Protein AF-A0AAN7AEC2-F1 (afdb_monomer)

pLDDT: mean 83.93, std 17.23, range [42.91, 98.62]

InterPro domains:
  IPR000026 Guanine-specific ribonuclease N1-like [PF00545] (34-152)
  IPR016191 Ribonuclease/ribotoxin [SSF53933] (34-152)

Sequence (154 aa):
MPSLKSLALLTLATAASAFTEESIKLIQDRAVKGYQCGTTKYTLADVENAMGDGIALRKRLASIKGINNVDWPHEFRNGRSPTTPEVDPAPCKGLNLYEFPILASKRDFAAGGQPGPDRVVFADSNKTPGAFEQCFLMTHSGASGNLFVKCKTT

Mean predicted aligned error: 9.55 Å

Solvent-accessible surface area (backbone atoms only — not comparable to full-atom values): 9206 Å² total; per-residue (Å²): 137,88,84,86,79,85,80,82,84,81,83,82,81,79,82,80,79,80,77,74,82,78,66,75,42,73,69,61,63,91,77,58,60,26,36,34,40,66,91,45,75,40,47,54,65,56,51,50,52,33,45,47,55,28,49,55,27,56,76,68,75,44,65,41,44,28,64,84,73,46,56,36,43,37,75,55,74,51,50,84,54,97,87,51,57,56,47,79,55,63,81,46,64,94,50,64,40,32,34,26,46,38,43,92,85,73,50,83,79,49,72,60,31,81,52,74,57,31,31,40,31,32,25,61,32,93,87,40,87,94,36,44,31,48,40,50,44,33,12,34,54,94,33,69,84,93,37,48,34,71,33,44,74,69

Radius of gyration: 21.9 Å; Cα contacts (8 Å, |Δi|>4): 271; chains: 1; bounding box: 47×69×63 Å

Secondary structure (DSSP, 8-state):
-PPP--------------------B----TT--EEEETTEEEEHHHHHHHHHHHHHHHHTT--EE-TTS-EESEE---SS-TTS-SS--TTSTTS-EEEEE--TT-PPP-TT----SEEEEEEE-SSSTT-EEEEEEEESTTSSTT--EEPEE-

Structure (mmCIF, N/CA/C/O backbone):
data_AF-A0AAN7AEC2-F1
#
_entry.id   AF-A0AAN7AEC2-F1
#
loop_
_atom_site.group_PDB
_atom_site.id
_atom_site.type_symbol
_atom_site.label_atom_id
_atom_site.label_alt_id
_atom_site.label_comp_id
_atom_site.label_asym_id
_atom_site.label_entity_id
_atom_site.label_seq_id
_atom_site.pdbx_PDB_ins_code
_atom_site.Cartn_x
_atom_site.Cartn_y
_atom_site.Cartn_z
_atom_site.occupancy
_atom_site.B_iso_or_equiv
_atom_site.auth_seq_id
_atom_site.auth_comp_id
_atom_site.auth_asym_id
_atom_site.auth_atom_id
_atom_site.pdbx_PDB_model_num
ATOM 1 N N . MET A 1 1 ? 28.883 55.066 46.279 1.00 42.91 1 MET A N 1
ATOM 2 C CA . MET A 1 1 ? 27.455 54.676 46.276 1.00 42.91 1 MET A CA 1
ATOM 3 C C . MET A 1 1 ? 27.049 54.383 44.833 1.00 42.91 1 MET A C 1
ATOM 5 O O . MET A 1 1 ? 26.929 55.340 44.077 1.00 42.91 1 MET A O 1
ATOM 9 N N . PRO A 1 2 ? 26.960 53.116 44.389 1.00 44.31 2 PRO A N 1
ATOM 10 C CA . PRO A 1 2 ? 26.570 52.811 43.015 1.00 44.31 2 PRO A CA 1
ATOM 11 C C . PRO A 1 2 ? 25.042 52.865 42.854 1.00 44.31 2 PRO A C 1
ATOM 13 O O . PRO A 1 2 ? 24.299 52.409 43.719 1.00 44.31 2 PRO A O 1
ATOM 16 N N . SER A 1 3 ? 24.600 53.453 41.742 1.00 48.00 3 SER A N 1
ATOM 17 C CA . SER A 1 3 ? 23.202 53.542 41.311 1.00 48.00 3 SER A CA 1
ATOM 18 C C . SER A 1 3 ? 22.828 52.305 40.490 1.00 48.00 3 SER A C 1
ATOM 20 O O . SER A 1 3 ? 23.564 51.891 39.593 1.00 48.00 3 SER A O 1
ATOM 22 N N . LEU A 1 4 ? 21.691 51.711 40.847 1.00 51.06 4 LEU A N 1
ATOM 23 C CA . LEU A 1 4 ? 21.133 50.466 40.330 1.00 51.06 4 LEU A CA 1
ATOM 24 C C . LEU A 1 4 ? 20.433 50.729 38.984 1.00 51.06 4 LEU A C 1
ATOM 26 O O . LEU A 1 4 ? 19.473 51.496 38.928 1.00 51.06 4 LEU A O 1
ATOM 30 N N . LYS A 1 5 ? 20.872 50.086 37.896 1.00 50.94 5 LYS A N 1
ATOM 31 C CA . LYS A 1 5 ? 20.098 50.016 36.645 1.00 50.94 5 LYS A CA 1
ATOM 32 C C . LYS A 1 5 ? 19.511 48.614 36.508 1.00 50.94 5 LYS A C 1
ATOM 34 O O . LYS A 1 5 ? 20.233 47.664 36.225 1.00 50.94 5 LYS A O 1
ATOM 39 N N . SER A 1 6 ? 18.205 48.509 36.751 1.00 52.22 6 SER A N 1
ATOM 40 C CA . SER A 1 6 ? 17.410 47.291 36.580 1.00 52.22 6 SER A CA 1
ATOM 41 C C . SER A 1 6 ? 17.444 46.804 35.131 1.00 52.22 6 SER A C 1
ATOM 43 O O . SER A 1 6 ? 17.015 47.519 34.227 1.00 52.22 6 SER A O 1
ATOM 45 N N . LEU A 1 7 ? 17.902 45.570 34.921 1.00 52.03 7 LEU A N 1
ATOM 46 C CA . LEU A 1 7 ? 17.644 44.805 33.703 1.00 52.03 7 LEU A CA 1
ATOM 47 C C . LEU A 1 7 ? 16.320 44.055 33.883 1.00 52.03 7 LEU A C 1
ATOM 49 O O . LEU A 1 7 ? 16.222 43.157 34.716 1.00 52.03 7 LEU A O 1
ATOM 53 N N . ALA A 1 8 ? 15.304 44.420 33.104 1.00 53.47 8 ALA A N 1
ATOM 54 C CA . ALA A 1 8 ? 14.091 43.624 32.972 1.00 53.47 8 ALA A CA 1
ATOM 55 C C . ALA A 1 8 ? 14.372 42.447 32.021 1.00 53.47 8 ALA A C 1
ATOM 57 O O . ALA A 1 8 ? 14.665 42.659 30.844 1.00 53.47 8 ALA A O 1
ATOM 58 N N . LEU A 1 9 ? 14.308 41.213 32.531 1.00 48.56 9 LEU A N 1
ATOM 59 C CA . LEU A 1 9 ? 14.332 40.006 31.705 1.00 48.56 9 LEU A CA 1
ATOM 60 C C . LEU A 1 9 ? 12.943 39.773 31.101 1.00 48.56 9 LEU A C 1
ATOM 62 O O . LEU A 1 9 ? 11.978 39.535 31.825 1.00 48.56 9 LEU A O 1
ATOM 66 N N . LEU A 1 10 ? 12.860 39.818 29.773 1.00 50.09 10 LEU A N 1
ATOM 67 C CA . LEU A 1 10 ? 11.683 39.425 29.006 1.00 50.09 10 LEU A CA 1
ATOM 68 C C . LEU A 1 10 ? 11.758 37.909 28.757 1.00 50.09 10 LEU A C 1
ATOM 70 O O . LEU A 1 10 ? 12.597 37.445 27.986 1.00 50.09 10 LEU A O 1
ATOM 74 N N . THR A 1 11 ? 10.924 37.123 29.433 1.00 53.28 11 THR A N 1
ATOM 75 C CA . THR A 1 11 ? 10.829 35.676 29.210 1.00 53.28 11 THR A CA 1
ATOM 76 C C . THR A 1 11 ? 9.912 35.392 28.019 1.00 53.28 11 THR A C 1
ATOM 78 O O . THR A 1 11 ? 8.707 35.629 28.064 1.00 53.28 11 THR A O 1
ATOM 81 N N . LEU A 1 12 ? 10.489 34.890 26.926 1.00 54.88 12 LEU A N 1
ATOM 82 C CA . LEU A 1 12 ? 9.748 34.411 25.759 1.00 54.88 12 LEU A CA 1
ATOM 83 C C . LEU A 1 12 ? 9.192 33.013 26.075 1.00 54.88 12 LEU A C 1
ATOM 85 O O . LEU A 1 12 ? 9.952 32.054 26.188 1.00 54.88 12 LEU A O 1
ATOM 89 N N . ALA A 1 13 ? 7.876 32.892 26.249 1.00 58.84 13 ALA A N 1
ATOM 90 C CA . ALA A 1 13 ? 7.221 31.597 26.393 1.00 58.84 13 ALA A CA 1
ATOM 91 C C . ALA A 1 13 ? 7.097 30.930 25.013 1.00 58.84 13 ALA A C 1
ATOM 93 O O . ALA A 1 13 ? 6.299 31.350 24.176 1.00 58.84 13 ALA A O 1
ATOM 94 N N . THR A 1 14 ? 7.896 29.897 24.756 1.00 57.41 14 THR A N 1
ATOM 95 C CA . THR A 1 14 ? 7.736 29.015 23.597 1.00 57.41 14 THR A CA 1
ATOM 96 C C . THR A 1 14 ? 6.533 28.101 23.819 1.00 57.41 14 THR A C 1
ATOM 98 O O . THR A 1 14 ? 6.550 27.227 24.683 1.00 57.41 14 THR A O 1
ATOM 101 N N . ALA A 1 15 ? 5.473 28.291 23.030 1.00 60.38 15 ALA A N 1
ATOM 102 C CA . ALA A 1 15 ? 4.368 27.344 22.961 1.00 60.38 15 ALA A CA 1
ATOM 103 C C . ALA A 1 15 ? 4.867 26.047 22.303 1.00 60.38 15 ALA A C 1
ATOM 105 O O . ALA A 1 15 ? 5.149 26.015 21.105 1.00 60.38 15 ALA A O 1
ATOM 106 N N . ALA A 1 16 ? 5.013 24.984 23.091 1.00 55.25 16 ALA A N 1
ATOM 107 C CA . ALA A 1 16 ? 5.242 23.647 22.565 1.00 55.25 16 ALA A CA 1
ATOM 108 C C . ALA A 1 16 ? 3.929 23.138 21.951 1.00 55.25 16 ALA A C 1
ATOM 110 O O . ALA A 1 16 ? 2.989 22.805 22.672 1.00 55.25 16 ALA A O 1
ATOM 111 N N . SER A 1 17 ? 3.845 23.100 20.620 1.00 52.59 17 SER A N 1
ATOM 112 C CA . SER A 1 17 ? 2.769 22.384 19.933 1.00 52.59 17 SER A CA 1
ATOM 113 C C . SER A 1 17 ? 2.894 20.897 20.251 1.00 52.59 17 SER A C 1
ATOM 115 O O . SER A 1 17 ? 3.856 20.246 19.845 1.00 52.59 17 SER A O 1
ATOM 117 N N . ALA A 1 18 ? 1.925 20.362 20.992 1.00 48.88 18 ALA A N 1
ATOM 118 C CA . ALA A 1 18 ? 1.763 18.929 21.165 1.00 48.88 18 ALA A CA 1
ATOM 119 C C . ALA A 1 18 ? 1.341 18.335 19.816 1.00 48.88 18 ALA A C 1
ATOM 121 O O . ALA A 1 18 ? 0.185 18.448 19.410 1.00 48.88 18 ALA A O 1
ATOM 122 N N . PHE A 1 19 ? 2.288 17.740 19.093 1.00 48.81 19 PHE A N 1
ATOM 123 C CA . PHE A 1 19 ? 1.959 16.858 17.984 1.00 48.81 19 PHE A CA 1
ATOM 124 C C . PHE A 1 19 ? 1.273 15.637 18.590 1.00 48.81 19 PHE A C 1
ATOM 126 O O . PHE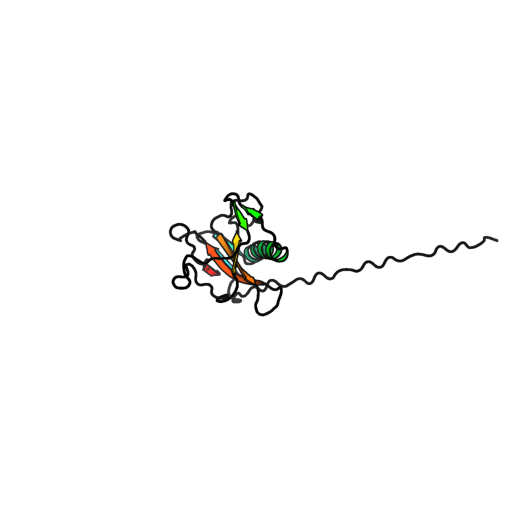 A 1 19 ? 1.905 14.828 19.264 1.00 48.81 19 PHE A O 1
ATOM 133 N N . THR A 1 20 ? -0.041 15.533 18.418 1.00 50.16 20 THR A N 1
ATOM 134 C CA . THR A 1 20 ? -0.748 14.291 18.711 1.00 50.16 20 THR A CA 1
ATOM 135 C C . THR A 1 20 ? -0.220 13.245 17.736 1.00 50.16 20 THR A C 1
ATOM 137 O O . THR A 1 20 ? -0.416 13.396 16.529 1.00 50.16 20 THR A O 1
ATOM 140 N N . GLU A 1 21 ? 0.474 12.220 18.237 1.00 53.47 21 GLU A N 1
ATOM 141 C CA . GLU A 1 21 ? 0.745 11.001 17.473 1.00 53.47 21 GLU A CA 1
ATOM 142 C C . GLU A 1 21 ? -0.604 10.400 17.088 1.00 53.47 21 GLU A C 1
ATOM 144 O O . GLU A 1 21 ? -1.277 9.723 17.868 1.00 53.47 21 GLU A O 1
ATOM 149 N N . GLU A 1 22 ? -1.058 10.746 15.889 1.00 57.06 22 GLU A N 1
ATOM 150 C CA . GLU A 1 22 ? -2.279 10.200 15.337 1.00 57.06 22 GLU A CA 1
ATOM 151 C C . GLU A 1 22 ? -1.994 8.736 15.025 1.00 57.06 22 GLU A C 1
ATOM 153 O O . GLU A 1 22 ? -1.199 8.402 14.143 1.00 57.06 22 GLU A O 1
ATOM 158 N N . SER A 1 23 ? -2.578 7.866 15.841 1.00 56.59 23 SER A N 1
ATOM 159 C CA . SER A 1 23 ? -2.293 6.442 15.837 1.00 56.59 23 SER A CA 1
ATOM 160 C C . SER A 1 23 ? -2.772 5.841 14.522 1.00 56.59 23 SER A C 1
ATOM 162 O O . SER A 1 23 ? -3.969 5.771 14.241 1.00 56.59 23 SER A O 1
ATOM 164 N N . ILE A 1 24 ? -1.823 5.376 13.713 1.00 59.22 24 ILE A N 1
ATOM 165 C CA . ILE A 1 24 ? -2.108 4.447 12.628 1.00 59.22 24 ILE A CA 1
ATOM 166 C C . ILE A 1 24 ? -2.727 3.211 13.274 1.00 59.22 24 ILE A C 1
ATOM 168 O O . ILE A 1 24 ? -2.064 2.463 13.997 1.00 59.22 24 ILE A O 1
ATOM 172 N N . LYS A 1 25 ? -4.024 3.001 13.052 1.00 64.12 25 LYS A N 1
ATOM 173 C CA . LYS A 1 25 ? -4.698 1.835 13.603 1.00 64.12 25 LYS A CA 1
ATOM 174 C C . LYS A 1 25 ? -4.512 0.673 12.643 1.00 64.12 25 LYS A C 1
ATOM 176 O O . LYS A 1 25 ? -5.235 0.535 11.655 1.00 64.12 25 LYS A O 1
ATOM 181 N N . LEU A 1 26 ? -3.574 -0.203 12.981 1.00 60.38 26 LEU A N 1
ATOM 182 C CA . LEU A 1 26 ? -3.474 -1.521 12.374 1.00 60.38 26 LEU A CA 1
ATOM 183 C C . LEU A 1 26 ? -4.768 -2.290 12.687 1.00 60.38 26 LEU A C 1
ATOM 185 O O . LEU A 1 26 ? -4.998 -2.723 13.819 1.00 60.38 26 LEU A O 1
ATOM 189 N N . ILE A 1 27 ? -5.668 -2.431 11.713 1.00 61.56 27 ILE A N 1
ATOM 190 C CA . ILE A 1 27 ? -6.851 -3.295 11.853 1.00 61.56 27 ILE A CA 1
ATOM 191 C C . ILE A 1 27 ? -6.470 -4.693 11.389 1.00 61.56 27 ILE A C 1
ATOM 193 O O . ILE A 1 27 ? -7.004 -5.230 10.424 1.00 61.56 27 ILE A O 1
ATOM 197 N N . GLN A 1 28 ? -5.490 -5.269 12.073 1.00 62.69 28 GLN A N 1
ATOM 198 C CA . GLN A 1 28 ? -5.088 -6.645 11.854 1.00 62.69 28 GLN A CA 1
ATOM 199 C C . GLN A 1 28 ? -5.506 -7.495 13.048 1.00 62.69 28 GLN A C 1
ATOM 201 O O . GLN A 1 28 ? -5.517 -7.038 14.194 1.00 62.69 28 GLN A O 1
ATOM 206 N N . ASP A 1 29 ? -5.858 -8.747 12.766 1.00 62.44 29 ASP A N 1
ATOM 207 C CA . ASP A 1 29 ? -5.936 -9.775 13.796 1.00 62.44 29 ASP A CA 1
ATOM 208 C C . ASP A 1 29 ? -4.583 -9.835 14.533 1.00 62.44 29 ASP A C 1
ATOM 210 O O . ASP A 1 29 ? -3.526 -9.772 13.906 1.00 62.44 29 ASP A O 1
ATOM 214 N N . ARG A 1 30 ? -4.600 -9.976 15.865 1.00 62.72 30 ARG A N 1
ATOM 215 C CA . ARG A 1 30 ? -3.390 -10.092 16.704 1.00 62.72 30 ARG A CA 1
ATOM 216 C C . ARG A 1 30 ? -2.494 -11.273 16.300 1.00 62.72 30 ARG A C 1
ATOM 218 O O . ARG A 1 30 ? -1.321 -11.319 16.686 1.00 62.72 30 ARG A O 1
ATOM 225 N N . ALA A 1 31 ? -3.040 -12.226 15.547 1.00 75.81 31 ALA A N 1
ATOM 226 C CA . ALA A 1 31 ? -2.300 -13.336 14.965 1.00 75.81 31 ALA A CA 1
ATOM 227 C C . ALA A 1 31 ? -1.351 -12.926 13.823 1.00 75.81 31 ALA A C 1
ATOM 229 O O . ALA A 1 31 ? -0.353 -13.614 13.625 1.00 75.81 31 ALA A O 1
ATOM 230 N N . VAL A 1 32 ? -1.605 -11.822 13.110 1.00 84.56 32 VAL A N 1
ATOM 231 C CA . VAL A 1 32 ? -0.778 -11.406 11.965 1.00 84.56 32 VAL A CA 1
ATOM 232 C C . VAL A 1 32 ? 0.594 -10.926 12.448 1.00 84.56 32 VAL A C 1
ATOM 234 O O . VAL A 1 32 ? 0.705 -10.075 13.330 1.00 84.56 32 VAL A O 1
ATOM 237 N N . LYS A 1 33 ? 1.656 -11.496 11.880 1.00 90.00 33 LYS A N 1
ATOM 238 C CA . LYS A 1 33 ? 3.071 -11.152 12.106 1.00 90.00 33 LYS A CA 1
ATOM 239 C C . LYS A 1 33 ? 3.705 -10.454 10.908 1.00 90.00 33 LYS A C 1
ATOM 241 O O . LYS A 1 33 ? 4.774 -9.860 11.041 1.00 90.00 33 LYS A O 1
ATOM 246 N N . GLY A 1 34 ? 3.060 -10.520 9.750 1.00 94.19 34 GLY A N 1
ATOM 247 C CA . GLY A 1 34 ? 3.544 -9.903 8.528 1.00 94.19 34 GLY A CA 1
ATOM 248 C C . GLY A 1 34 ? 2.739 -10.309 7.306 1.00 94.19 34 GLY A C 1
ATOM 249 O O . GLY A 1 34 ? 1.626 -10.832 7.404 1.00 94.19 34 GLY A O 1
ATOM 250 N N . TYR A 1 35 ? 3.332 -10.070 6.142 1.00 96.50 35 TYR A N 1
ATOM 251 C CA . TYR A 1 35 ? 2.736 -10.369 4.849 1.00 96.50 35 TYR A CA 1
ATOM 252 C C . TYR A 1 35 ? 3.728 -11.058 3.926 1.00 96.50 35 TYR A C 1
ATOM 254 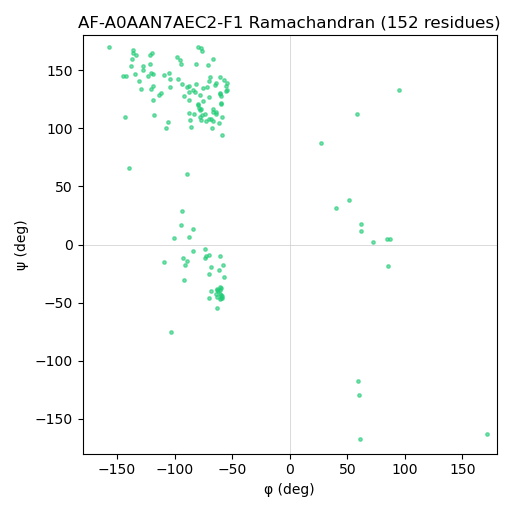O O . TYR A 1 35 ? 4.917 -10.749 3.914 1.00 96.50 35 TYR A O 1
ATOM 262 N N . GLN A 1 36 ? 3.214 -11.945 3.085 1.00 97.81 36 GLN A N 1
ATOM 263 C CA . GLN A 1 36 ? 3.934 -12.545 1.979 1.00 97.81 36 GLN A CA 1
ATOM 264 C C . GLN A 1 36 ? 3.270 -12.177 0.650 1.00 97.81 36 GLN A C 1
ATOM 266 O O . GLN A 1 36 ? 2.163 -12.624 0.339 1.00 97.81 36 GLN A O 1
ATOM 271 N N . CYS A 1 37 ? 3.977 -11.368 -0.134 1.00 97.88 37 CYS A N 1
ATOM 272 C CA . CYS A 1 37 ? 3.597 -10.903 -1.462 1.00 97.88 37 CYS A CA 1
ATOM 273 C C . CYS A 1 37 ? 4.461 -11.619 -2.505 1.00 97.88 37 CYS A C 1
ATOM 275 O O . CYS A 1 37 ? 5.636 -11.296 -2.679 1.00 97.88 37 CYS A O 1
ATOM 277 N N . GLY A 1 38 ? 3.916 -12.651 -3.155 1.00 96.25 38 GLY A N 1
ATOM 278 C CA . GLY A 1 38 ? 4.725 -13.550 -3.980 1.00 96.25 38 GLY A CA 1
ATOM 279 C C . GLY A 1 38 ? 5.828 -14.208 -3.141 1.00 96.25 38 GLY A C 1
ATOM 280 O O . GLY A 1 38 ? 5.545 -14.933 -2.187 1.00 96.25 38 GLY A O 1
ATOM 281 N N . THR A 1 39 ? 7.091 -13.942 -3.473 1.00 96.56 39 THR A N 1
ATOM 282 C CA . THR A 1 39 ? 8.259 -14.422 -2.712 1.00 96.56 39 THR A CA 1
ATOM 283 C C . THR A 1 39 ? 8.750 -13.429 -1.657 1.00 96.56 39 THR A C 1
ATOM 285 O O . THR A 1 39 ? 9.541 -13.806 -0.791 1.00 96.56 39 THR A O 1
ATOM 288 N N . THR A 1 40 ? 8.264 -12.186 -1.673 1.00 98.44 40 THR A N 1
ATOM 289 C CA . THR A 1 40 ? 8.686 -11.134 -0.746 1.00 98.44 40 THR A CA 1
ATOM 290 C C . THR A 1 40 ? 7.952 -11.254 0.586 1.00 98.44 40 THR A C 1
ATOM 292 O O . THR A 1 40 ? 6.727 -11.340 0.617 1.00 98.44 40 THR A O 1
ATOM 295 N N . LYS A 1 41 ? 8.690 -11.214 1.700 1.00 98.12 41 LYS A N 1
ATOM 296 C CA . LYS A 1 41 ? 8.128 -11.145 3.059 1.00 98.12 41 LYS A CA 1
ATOM 297 C C . LYS A 1 41 ? 8.269 -9.737 3.624 1.00 98.12 41 LYS A C 1
ATOM 299 O O . LYS A 1 41 ? 9.345 -9.162 3.493 1.00 98.12 41 LYS A O 1
ATOM 304 N N . TYR A 1 42 ? 7.223 -9.211 4.244 1.00 97.62 42 TYR A N 1
ATOM 305 C CA . TYR A 1 42 ? 7.185 -7.917 4.924 1.00 97.62 42 TYR A CA 1
ATOM 306 C C . TYR A 1 42 ? 6.834 -8.125 6.392 1.00 97.62 42 TYR A C 1
ATOM 308 O O . TYR A 1 42 ? 5.910 -8.873 6.711 1.00 97.62 42 TYR A O 1
ATOM 316 N N . THR A 1 43 ? 7.569 -7.463 7.274 1.00 96.12 43 THR A N 1
ATOM 317 C CA . THR A 1 43 ? 7.220 -7.336 8.691 1.00 96.12 43 THR A CA 1
ATOM 318 C C . THR A 1 43 ? 6.106 -6.305 8.869 1.00 96.12 43 THR A C 1
ATOM 320 O O . THR A 1 43 ? 5.821 -5.530 7.957 1.00 96.12 43 THR A O 1
ATOM 323 N N . LEU A 1 44 ? 5.483 -6.262 10.049 1.00 93.56 44 LEU A N 1
ATOM 324 C CA . LEU A 1 44 ? 4.525 -5.195 10.366 1.00 93.56 44 LEU A CA 1
ATOM 325 C C . LEU A 1 44 ? 5.167 -3.804 10.299 1.00 93.56 44 LEU A C 1
ATOM 327 O O . LEU A 1 44 ? 4.549 -2.897 9.760 1.00 93.56 44 LEU A O 1
ATOM 331 N N . ALA A 1 45 ? 6.422 -3.666 10.734 1.00 94.31 45 ALA A N 1
ATOM 332 C CA . ALA A 1 45 ? 7.147 -2.398 10.669 1.00 94.31 45 ALA A CA 1
ATOM 333 C C . ALA A 1 45 ? 7.346 -1.915 9.221 1.00 94.31 45 ALA A C 1
ATOM 335 O O . ALA A 1 45 ? 7.160 -0.738 8.932 1.00 94.31 45 ALA A O 1
ATOM 336 N N . ASP A 1 46 ? 7.652 -2.822 8.284 1.00 97.38 46 ASP A N 1
ATOM 337 C CA . ASP A 1 46 ? 7.758 -2.461 6.861 1.00 97.38 46 ASP A CA 1
ATOM 338 C C . ASP A 1 46 ? 6.429 -1.910 6.320 1.00 97.38 46 ASP A C 1
ATOM 340 O O . ASP A 1 46 ? 6.403 -0.973 5.521 1.00 97.38 46 ASP A O 1
ATOM 344 N N . VAL A 1 47 ? 5.316 -2.508 6.756 1.00 96.25 47 VAL A N 1
ATOM 345 C CA . VAL A 1 47 ? 3.966 -2.095 6.366 1.00 96.25 47 VAL A CA 1
ATOM 346 C C . VAL A 1 47 ? 3.600 -0.753 6.981 1.00 96.25 47 VAL A C 1
ATOM 348 O O . VAL A 1 47 ? 3.087 0.113 6.276 1.00 96.25 47 VAL A O 1
ATOM 351 N N . GLU A 1 48 ? 3.868 -0.573 8.271 1.00 93.81 48 GLU A N 1
ATOM 352 C CA . G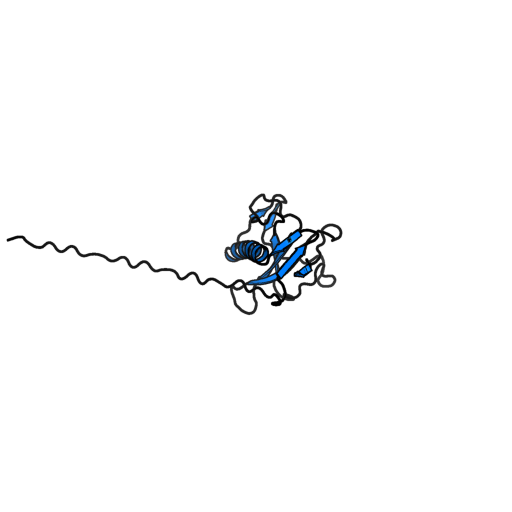LU A 1 48 ? 3.615 0.668 8.999 1.00 93.81 48 GLU A CA 1
ATOM 353 C C . GLU A 1 48 ? 4.407 1.833 8.406 1.00 93.81 48 GLU A C 1
ATOM 355 O O . GLU A 1 48 ? 3.824 2.891 8.190 1.00 93.81 48 GLU A O 1
ATOM 360 N N . ASN A 1 49 ? 5.679 1.625 8.054 1.00 96.31 49 ASN A N 1
ATOM 361 C CA . ASN A 1 49 ? 6.515 2.649 7.426 1.00 96.31 49 ASN A CA 1
ATOM 362 C C . ASN A 1 49 ? 5.957 3.068 6.058 1.00 96.31 49 ASN A C 1
ATOM 364 O O . ASN A 1 49 ? 5.641 4.238 5.848 1.00 96.31 49 ASN A O 1
ATOM 368 N N . ALA A 1 50 ? 5.742 2.111 5.147 1.00 98.00 50 ALA A N 1
ATOM 369 C CA . ALA A 1 50 ? 5.234 2.421 3.809 1.00 98.00 50 ALA A CA 1
ATOM 370 C C . ALA A 1 50 ? 3.825 3.040 3.846 1.00 98.00 50 ALA A C 1
ATOM 372 O O . ALA A 1 50 ? 3.512 3.963 3.092 1.00 98.00 50 ALA A O 1
ATOM 373 N N . MET A 1 51 ? 2.957 2.550 4.733 1.00 96.69 51 MET A N 1
ATOM 374 C CA . MET A 1 51 ? 1.629 3.125 4.921 1.00 96.69 51 MET A CA 1
ATOM 375 C C . MET A 1 51 ? 1.708 4.522 5.540 1.00 96.69 51 MET A C 1
ATOM 377 O O . MET A 1 51 ? 0.957 5.404 5.128 1.00 96.69 51 MET A O 1
ATOM 381 N N . GLY A 1 52 ? 2.609 4.736 6.499 1.00 96.00 52 GLY A N 1
ATOM 382 C CA . GLY A 1 52 ? 2.851 6.024 7.139 1.00 96.00 52 GLY A CA 1
ATOM 383 C C . GLY A 1 52 ? 3.253 7.096 6.132 1.00 96.00 52 GLY A C 1
ATOM 384 O O . GLY A 1 52 ? 2.670 8.181 6.144 1.00 96.00 52 GLY A O 1
ATOM 385 N N . ASP A 1 53 ? 4.144 6.769 5.196 1.00 97.31 53 ASP A N 1
ATOM 386 C CA . ASP A 1 53 ? 4.528 7.663 4.098 1.00 97.31 53 ASP A CA 1
ATOM 387 C C . ASP A 1 53 ? 3.332 8.030 3.210 1.00 97.31 53 ASP A C 1
ATOM 389 O O . ASP A 1 53 ? 3.089 9.210 2.921 1.00 97.31 53 ASP A O 1
ATOM 393 N N . GLY A 1 54 ? 2.540 7.028 2.816 1.00 97.31 54 GLY A N 1
ATOM 394 C CA . GLY A 1 54 ? 1.316 7.228 2.041 1.00 97.31 54 GLY A CA 1
ATOM 395 C C . GLY A 1 54 ? 0.298 8.111 2.773 1.00 97.31 54 GLY A C 1
ATOM 396 O O . GLY A 1 54 ? -0.237 9.062 2.201 1.00 97.31 54 GLY A O 1
ATOM 397 N N . ILE A 1 55 ? 0.065 7.862 4.061 1.00 95.75 55 ILE A N 1
ATOM 398 C CA . ILE A 1 55 ? -0.835 8.661 4.902 1.00 95.75 55 ILE A CA 1
ATOM 399 C C . ILE A 1 55 ? -0.325 10.098 5.037 1.00 95.75 55 ILE A C 1
ATOM 401 O O . ILE A 1 55 ? -1.105 11.042 4.896 1.00 95.75 55 ILE A O 1
ATOM 405 N N . ALA A 1 56 ? 0.972 10.292 5.281 1.00 95.69 56 ALA A N 1
ATOM 406 C CA . ALA A 1 56 ? 1.570 11.616 5.421 1.00 95.69 56 ALA A CA 1
ATOM 407 C C . ALA A 1 56 ? 1.376 12.449 4.149 1.00 95.69 56 ALA A C 1
ATOM 409 O O . ALA A 1 56 ? 0.980 13.615 4.222 1.00 95.69 56 ALA A O 1
ATOM 410 N N . LEU A 1 57 ? 1.576 11.836 2.979 1.00 96.62 57 LEU A N 1
ATOM 411 C CA . LEU A 1 57 ? 1.261 12.417 1.675 1.00 96.62 57 LEU A CA 1
ATOM 412 C C . LEU A 1 57 ? -0.223 12.778 1.536 1.00 96.62 57 LEU A C 1
ATOM 414 O O . LEU A 1 57 ? -0.551 13.892 1.118 1.00 96.62 57 LEU A O 1
ATOM 418 N N . ARG A 1 58 ? -1.122 11.876 1.941 1.00 93.88 58 ARG A N 1
ATOM 419 C CA . ARG A 1 58 ? -2.567 12.095 1.837 1.00 93.88 58 ARG A CA 1
ATOM 420 C C . ARG A 1 58 ? -3.044 13.255 2.707 1.00 93.88 58 ARG A C 1
ATOM 422 O O . ARG A 1 58 ? -3.819 14.081 2.221 1.00 93.88 58 ARG A O 1
ATOM 429 N N . LYS A 1 59 ? -2.548 13.350 3.943 1.00 92.75 59 LYS A N 1
ATOM 430 C CA . LYS A 1 59 ? -2.864 14.427 4.898 1.00 92.75 59 LYS A CA 1
ATOM 431 C C . LYS A 1 59 ? -2.456 15.806 4.388 1.00 92.75 59 LYS A C 1
ATOM 433 O O . LYS A 1 59 ? -3.180 16.772 4.598 1.00 92.75 59 LYS A O 1
ATOM 438 N N . ARG A 1 60 ? -1.327 15.900 3.680 1.00 95.00 60 ARG A N 1
ATOM 439 C CA . ARG A 1 60 ? -0.845 17.157 3.079 1.00 95.00 60 ARG A CA 1
ATOM 440 C C . ARG A 1 60 ? -1.400 17.435 1.677 1.00 95.00 60 ARG A C 1
ATOM 442 O O . ARG A 1 60 ? -0.937 18.371 1.035 1.00 95.00 60 ARG A O 1
ATOM 449 N N . LEU A 1 61 ? -2.346 16.620 1.196 1.00 93.12 61 LEU A N 1
ATOM 450 C CA . LEU A 1 61 ? -2.897 16.694 -0.163 1.00 93.12 61 LEU A CA 1
ATOM 451 C C . LEU A 1 61 ? -1.805 16.702 -1.252 1.00 93.12 61 LEU A C 1
ATOM 453 O O . LEU A 1 61 ? -1.925 17.410 -2.249 1.00 93.12 61 LEU A O 1
ATOM 457 N N . ALA A 1 62 ? -0.732 15.930 -1.058 1.00 96.81 62 ALA A N 1
ATOM 458 C CA . ALA A 1 62 ? 0.376 15.845 -2.006 1.00 96.81 62 ALA A CA 1
ATOM 459 C C . ALA A 1 62 ? 0.574 14.423 -2.527 1.00 96.81 62 ALA A C 1
ATOM 461 O O . ALA A 1 62 ? 0.113 13.446 -1.937 1.00 96.81 62 ALA A O 1
ATOM 462 N N . SER A 1 63 ? 1.336 14.325 -3.611 1.00 97.38 63 SER A N 1
ATOM 463 C CA . SER A 1 63 ? 1.773 13.072 -4.210 1.00 97.38 63 SER A CA 1
ATOM 464 C C . SER A 1 63 ? 3.266 13.112 -4.541 1.00 97.38 63 SER A C 1
ATOM 466 O O . SER A 1 63 ? 3.884 14.178 -4.610 1.00 97.38 63 SER A O 1
ATOM 468 N N . ILE A 1 64 ? 3.852 11.936 -4.755 1.00 97.75 64 ILE A N 1
ATOM 469 C CA . ILE A 1 64 ? 5.159 11.768 -5.391 1.00 97.75 64 ILE A CA 1
ATOM 470 C C . ILE A 1 64 ? 5.008 10.957 -6.673 1.00 97.75 64 ILE A C 1
ATOM 472 O O . ILE A 1 64 ? 4.308 9.945 -6.709 1.00 97.75 64 ILE A O 1
ATOM 476 N N . LYS A 1 65 ? 5.688 11.399 -7.730 1.00 98.38 65 LYS A N 1
ATOM 477 C CA . LYS A 1 65 ? 5.639 10.750 -9.040 1.00 98.38 65 LYS A CA 1
ATOM 478 C C . LYS A 1 65 ? 6.682 9.640 -9.124 1.00 98.38 65 LYS A C 1
ATOM 480 O O . LYS A 1 65 ? 7.865 9.894 -8.904 1.00 98.38 65 LYS A O 1
ATOM 485 N N . GLY A 1 66 ? 6.257 8.423 -9.445 1.00 98.12 66 GLY A N 1
ATOM 486 C CA . GLY A 1 66 ? 7.150 7.304 -9.750 1.00 98.12 66 GLY A CA 1
ATOM 487 C C . GLY A 1 66 ? 7.742 7.393 -11.158 1.00 98.12 66 GLY A C 1
ATOM 488 O O . GLY A 1 66 ? 7.276 8.163 -11.997 1.00 98.12 66 GLY A O 1
ATOM 489 N N . ILE A 1 67 ? 8.733 6.548 -11.453 1.00 98.06 67 ILE A N 1
ATOM 490 C CA . ILE A 1 67 ? 9.339 6.454 -12.799 1.00 98.06 67 ILE A CA 1
ATOM 491 C C . ILE A 1 67 ? 8.337 6.030 -13.885 1.00 98.06 67 ILE A C 1
ATOM 493 O O . ILE A 1 67 ? 8.519 6.315 -15.063 1.00 98.06 67 ILE A O 1
ATOM 497 N N . ASN A 1 68 ? 7.243 5.380 -13.487 1.00 95.44 68 ASN A N 1
ATOM 498 C CA . ASN A 1 68 ? 6.140 4.986 -14.360 1.00 95.44 68 ASN A CA 1
ATOM 499 C C . ASN A 1 68 ? 5.111 6.111 -14.595 1.00 95.44 68 ASN A C 1
ATOM 501 O O . ASN A 1 68 ? 4.019 5.833 -15.082 1.00 95.44 68 ASN A O 1
ATOM 505 N N . ASN A 1 69 ? 5.431 7.359 -14.232 1.00 97.19 69 ASN A N 1
ATOM 506 C CA . ASN A 1 69 ? 4.562 8.539 -14.314 1.00 97.19 69 ASN A CA 1
ATOM 507 C C . ASN A 1 69 ? 3.272 8.483 -13.475 1.00 97.19 69 ASN A C 1
ATOM 509 O O . ASN A 1 69 ? 2.424 9.366 -13.615 1.00 97.19 69 ASN A O 1
ATOM 513 N N . VAL A 1 70 ? 3.146 7.511 -12.569 1.00 96.12 70 VAL A N 1
ATOM 514 C CA . VAL A 1 70 ? 2.023 7.410 -11.627 1.00 96.12 70 VAL A CA 1
ATOM 515 C C . VAL A 1 70 ? 2.327 8.222 -10.369 1.00 96.12 70 VAL A C 1
ATOM 517 O O . VAL A 1 70 ? 3.442 8.173 -9.848 1.00 96.12 70 VAL A O 1
ATOM 520 N N . ASP A 1 71 ? 1.333 8.969 -9.895 1.00 97.94 71 ASP A N 1
ATOM 521 C CA . ASP A 1 71 ? 1.394 9.762 -8.667 1.00 97.94 71 ASP A CA 1
ATOM 522 C C . ASP A 1 71 ? 0.894 8.946 -7.474 1.00 97.94 71 ASP A C 1
ATOM 524 O O . ASP A 1 71 ? -0.200 8.398 -7.529 1.00 97.94 71 ASP A O 1
ATOM 528 N N . TRP A 1 72 ? 1.680 8.881 -6.399 1.00 97.69 72 TRP A N 1
ATOM 529 C CA . TRP A 1 72 ? 1.379 8.098 -5.199 1.00 97.69 72 TRP A CA 1
ATOM 530 C C . TRP A 1 72 ? 1.290 8.977 -3.941 1.00 97.69 72 TRP A C 1
ATOM 532 O O . TRP A 1 72 ? 2.062 9.933 -3.830 1.00 97.69 72 TRP A O 1
ATOM 542 N N . PRO A 1 73 ? 0.434 8.636 -2.961 1.00 97.25 73 PRO A N 1
ATOM 543 C CA . PRO A 1 73 ? -0.622 7.630 -3.054 1.00 97.25 73 PRO A CA 1
ATOM 544 C C . PRO A 1 73 ? -1.709 8.081 -4.033 1.00 97.25 73 PRO A C 1
ATOM 546 O O . PRO A 1 73 ? -1.865 9.271 -4.306 1.00 97.25 73 PRO A O 1
ATOM 549 N N . HIS A 1 74 ? -2.493 7.131 -4.524 1.00 94.88 74 HIS A N 1
ATOM 550 C CA . HIS A 1 74 ? -3.702 7.427 -5.283 1.00 94.88 74 HIS A CA 1
ATOM 551 C C . HIS A 1 74 ? -4.848 6.528 -4.840 1.00 94.88 74 HIS A C 1
ATOM 553 O O . HIS A 1 74 ? -4.650 5.556 -4.112 1.00 94.88 74 HIS A O 1
ATOM 559 N N . GLU A 1 75 ? -6.059 6.875 -5.272 1.00 92.88 75 GLU A N 1
ATOM 560 C CA . GLU A 1 75 ? -7.243 6.052 -5.045 1.00 92.88 75 GLU A CA 1
ATOM 561 C C . GLU A 1 75 ? -7.023 4.640 -5.585 1.00 92.88 75 GLU A C 1
ATOM 563 O O . GLU A 1 75 ? -6.613 4.452 -6.736 1.00 92.88 75 GLU A O 1
ATOM 568 N N . PHE A 1 76 ? -7.348 3.654 -4.760 1.00 89.56 76 PHE A N 1
ATOM 569 C CA . PHE A 1 76 ? -7.401 2.262 -5.159 1.00 89.56 76 PHE A CA 1
ATOM 570 C C . PHE A 1 76 ? -8.685 2.020 -5.954 1.00 89.56 76 PHE A C 1
ATOM 572 O O . PHE A 1 76 ? -9.795 2.163 -5.438 1.00 89.56 76 PHE A O 1
ATOM 579 N N . ARG A 1 77 ? -8.542 1.643 -7.227 1.00 80.06 77 ARG A N 1
ATOM 580 C CA . ARG A 1 77 ? -9.680 1.509 -8.159 1.00 80.06 77 ARG A CA 1
ATOM 581 C C . ARG A 1 77 ? -10.167 0.074 -8.374 1.00 80.06 77 ARG A C 1
ATOM 583 O O . ARG A 1 77 ? -11.056 -0.130 -9.195 1.00 80.06 77 ARG A O 1
ATOM 590 N N . ASN A 1 78 ? -9.613 -0.888 -7.632 1.00 70.62 78 ASN A N 1
ATOM 591 C CA . ASN A 1 78 ? -10.022 -2.298 -7.544 1.00 70.62 78 ASN A CA 1
ATOM 592 C C . ASN A 1 78 ? -10.447 -3.012 -8.845 1.00 70.62 78 ASN A C 1
ATOM 594 O O . ASN A 1 78 ? -11.318 -3.876 -8.790 1.00 70.62 78 ASN A O 1
ATOM 598 N N . GLY A 1 79 ? -9.888 -2.644 -10.000 1.00 59.94 79 GLY A N 1
ATOM 599 C CA . GLY A 1 79 ? -10.192 -3.277 -11.285 1.00 59.94 79 GLY A CA 1
ATOM 600 C C . GLY A 1 79 ? -11.672 -3.238 -11.717 1.00 59.94 79 GLY A C 1
ATOM 601 O O . GLY A 1 79 ? -12.541 -3.900 -11.174 1.00 59.94 79 GLY A O 1
ATOM 602 N N . ARG A 1 80 ? -11.955 -2.479 -12.781 1.00 51.94 80 ARG A N 1
ATOM 603 C CA . ARG A 1 80 ? -13.083 -2.620 -13.731 1.00 51.94 80 ARG A CA 1
ATOM 604 C C . ARG A 1 80 ? -14.384 -3.287 -13.193 1.00 51.94 80 ARG A C 1
ATOM 606 O O . ARG A 1 80 ? -14.651 -4.448 -13.471 1.00 51.94 80 ARG A O 1
ATOM 613 N N . SER A 1 81 ? -15.261 -2.467 -12.601 1.00 53.59 81 SER A N 1
ATOM 614 C CA . SER A 1 81 ? -16.675 -2.728 -12.237 1.00 53.59 81 SER A CA 1
ATOM 615 C C . SER A 1 81 ? -16.938 -3.209 -10.795 1.00 53.59 81 SER A C 1
ATOM 617 O O . SER A 1 81 ? -16.343 -4.188 -10.352 1.00 53.59 81 SER A O 1
ATOM 619 N N . PRO A 1 82 ? -17.925 -2.616 -10.082 1.00 54.38 82 PRO A N 1
ATOM 620 C CA . PRO A 1 82 ? -18.356 -3.060 -8.746 1.00 54.38 82 PRO A CA 1
ATOM 621 C C . PRO A 1 82 ? -18.884 -4.506 -8.689 1.00 54.38 82 PRO A C 1
ATOM 623 O O . PRO A 1 82 ? -19.096 -5.038 -7.601 1.00 54.38 82 PRO A O 1
ATOM 626 N N . THR A 1 83 ? -19.103 -5.149 -9.839 1.00 58.41 83 THR A N 1
ATOM 627 C CA . THR A 1 83 ? -19.594 -6.531 -9.955 1.00 58.41 83 THR A CA 1
ATOM 628 C C . THR A 1 83 ? -18.489 -7.587 -10.012 1.00 58.41 83 THR A C 1
ATOM 630 O O . THR A 1 83 ? -18.773 -8.762 -9.807 1.00 58.41 83 THR A O 1
ATOM 633 N N . THR A 1 84 ? -17.246 -7.200 -10.305 1.00 57.38 84 THR A N 1
ATOM 634 C CA . THR A 1 84 ? -16.095 -8.111 -10.436 1.00 57.38 84 THR A CA 1
ATOM 635 C C . THR A 1 84 ? -14.859 -7.470 -9.808 1.00 57.38 84 THR A C 1
ATOM 637 O O . THR A 1 84 ? -13.930 -7.120 -10.534 1.00 57.38 84 THR A O 1
ATOM 640 N N . PRO A 1 85 ? -14.860 -7.260 -8.477 1.00 67.50 85 PRO A N 1
ATOM 641 C CA . PRO A 1 85 ? -13.710 -6.684 -7.798 1.00 67.50 85 PRO A CA 1
ATOM 642 C C . PRO A 1 85 ? -12.491 -7.582 -8.008 1.00 67.50 85 PRO A C 1
ATOM 644 O O . PRO A 1 85 ? -12.547 -8.785 -7.755 1.00 67.50 85 PRO A O 1
ATOM 647 N N . GLU A 1 86 ? -11.399 -6.985 -8.470 1.00 80.00 86 GLU A N 1
ATOM 648 C CA . GLU A 1 86 ? -10.135 -7.678 -8.721 1.00 80.00 86 GLU A CA 1
ATOM 649 C C . GLU A 1 86 ? -9.540 -8.251 -7.430 1.00 80.00 86 GLU A C 1
ATOM 651 O O . GLU A 1 86 ? -9.045 -9.377 -7.391 1.00 80.00 86 GLU A O 1
ATOM 656 N N . VAL A 1 87 ? -9.672 -7.491 -6.345 1.00 87.12 87 VAL A N 1
ATOM 657 C CA . VAL A 1 87 ? -9.287 -7.871 -4.994 1.00 87.12 87 VAL A CA 1
ATOM 658 C C . VAL A 1 87 ? -10.465 -7.612 -4.057 1.00 87.12 87 VAL A C 1
ATOM 660 O O . VAL A 1 87 ? -11.091 -6.555 -4.081 1.00 87.12 87 VAL A O 1
ATOM 663 N N . ASP A 1 88 ? -10.791 -8.564 -3.185 1.00 88.44 88 ASP A N 1
ATOM 664 C CA . ASP A 1 88 ? -11.811 -8.337 -2.154 1.00 88.44 88 ASP A CA 1
ATOM 665 C C . ASP A 1 88 ? -11.399 -7.159 -1.236 1.00 88.44 88 ASP A C 1
ATOM 667 O O . ASP A 1 88 ? -10.358 -7.246 -0.587 1.00 88.44 88 ASP A O 1
ATOM 671 N N . PRO A 1 89 ? -12.181 -6.070 -1.117 1.00 87.81 89 PRO A N 1
ATOM 672 C CA . PRO A 1 89 ? -11.780 -4.898 -0.339 1.00 87.81 89 PRO A CA 1
ATOM 673 C C . PRO A 1 89 ? -11.843 -5.095 1.187 1.00 87.81 89 PRO A C 1
ATOM 675 O O . PRO A 1 89 ? -11.478 -4.184 1.932 1.00 87.81 89 PRO A O 1
ATOM 678 N N . ALA A 1 90 ? -12.309 -6.244 1.692 1.00 87.50 90 ALA A N 1
ATOM 679 C CA . ALA A 1 90 ? -12.288 -6.527 3.126 1.00 87.50 90 ALA A CA 1
ATOM 680 C C . ALA A 1 90 ? -10.855 -6.445 3.715 1.00 87.50 90 ALA A C 1
ATOM 682 O O . ALA A 1 90 ? -9.903 -6.895 3.063 1.00 87.50 90 ALA A O 1
ATOM 683 N N . PRO A 1 91 ? -10.687 -5.914 4.945 1.00 89.12 91 PRO A N 1
ATOM 684 C CA . PRO A 1 91 ? -11.736 -5.550 5.910 1.00 89.12 91 PRO A CA 1
ATOM 685 C C . PRO A 1 91 ? -12.353 -4.154 5.704 1.00 89.12 91 PRO A C 1
ATOM 687 O O . PRO A 1 91 ? -13.337 -3.822 6.355 1.00 89.12 91 PRO A O 1
ATOM 690 N N . CYS A 1 92 ? -11.830 -3.353 4.779 1.00 89.38 92 CYS A N 1
ATOM 691 C CA . CYS A 1 92 ? -12.210 -1.952 4.567 1.00 89.38 92 CYS A CA 1
ATOM 692 C C . CYS A 1 92 ? -13.309 -1.759 3.507 1.00 89.38 92 CYS A C 1
ATOM 694 O O . CYS A 1 92 ? -13.357 -0.744 2.808 1.00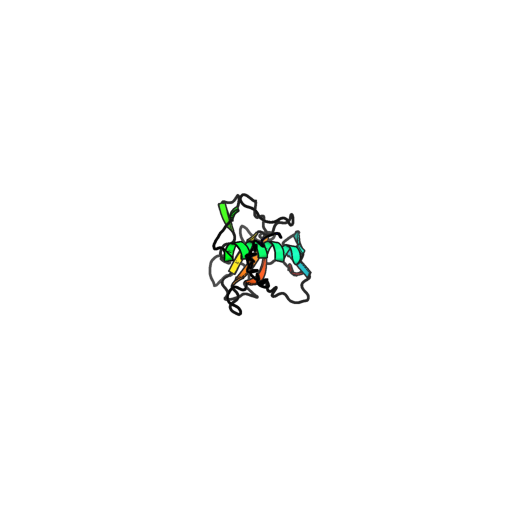 89.38 92 CYS A O 1
ATOM 696 N N . LYS A 1 93 ? -14.189 -2.748 3.331 1.00 87.94 93 LYS A N 1
ATOM 697 C CA . LYS A 1 93 ? -15.259 -2.667 2.332 1.00 87.94 93 LYS A CA 1
ATOM 698 C C . LYS A 1 93 ? -16.168 -1.468 2.629 1.00 87.94 93 LYS A C 1
ATOM 700 O O . LYS A 1 93 ? -16.677 -1.338 3.736 1.00 87.94 93 LYS A O 1
ATOM 705 N N . GLY A 1 94 ? -16.411 -0.639 1.612 1.00 85.12 94 GLY A N 1
ATOM 706 C CA . GLY A 1 94 ? -17.255 0.557 1.724 1.00 85.12 94 GLY A CA 1
ATOM 707 C C . GLY A 1 94 ? -16.519 1.821 2.181 1.00 85.12 94 GLY A C 1
ATOM 708 O O . GLY A 1 94 ? -17.171 2.843 2.375 1.00 85.12 94 GLY A O 1
ATOM 709 N N . LEU A 1 95 ? -15.193 1.766 2.342 1.00 88.31 95 LEU A N 1
ATOM 710 C CA . LEU A 1 95 ? -14.354 2.936 2.601 1.00 88.31 95 LEU A CA 1
ATOM 711 C C . LEU A 1 95 ? -13.694 3.452 1.315 1.00 88.31 95 LEU A C 1
ATOM 713 O O . LEU A 1 95 ? -13.553 2.715 0.336 1.00 88.31 95 LEU A O 1
ATOM 717 N N . ASN A 1 96 ? -13.238 4.707 1.350 1.00 88.75 96 ASN A N 1
ATOM 718 C CA . ASN A 1 96 ? -12.361 5.258 0.320 1.00 88.75 96 ASN A CA 1
ATOM 719 C C . ASN A 1 96 ? -10.950 4.709 0.530 1.00 88.75 96 ASN A C 1
ATOM 721 O O . ASN A 1 96 ? -10.294 5.016 1.525 1.00 88.75 96 ASN A O 1
ATOM 725 N N . LEU A 1 97 ? -10.520 3.866 -0.403 1.00 92.38 97 LEU A N 1
ATOM 726 C CA . LEU A 1 97 ? -9.255 3.148 -0.346 1.00 92.38 97 LEU A CA 1
ATOM 727 C C . LEU A 1 97 ? -8.190 3.892 -1.152 1.00 92.38 97 LEU A C 1
ATOM 729 O O . LEU A 1 97 ? -8.459 4.388 -2.247 1.00 92.38 97 LEU A O 1
ATOM 733 N N . TYR A 1 98 ? -6.967 3.889 -0.645 1.00 95.25 98 TYR A N 1
ATOM 734 C CA . TYR A 1 98 ? -5.777 4.387 -1.318 1.00 95.25 98 TYR A CA 1
ATOM 735 C C . TYR A 1 98 ? -4.703 3.311 -1.310 1.00 95.25 98 TYR A C 1
ATOM 737 O O . TYR A 1 98 ? -4.625 2.494 -0.391 1.00 95.25 98 TYR A O 1
ATOM 745 N N . GLU A 1 99 ? -3.861 3.330 -2.331 1.00 96.56 99 GLU A N 1
ATOM 746 C CA . GLU A 1 99 ? -2.717 2.438 -2.452 1.00 96.56 99 GLU A CA 1
ATOM 747 C C . GLU A 1 99 ? -1.402 3.219 -2.484 1.00 96.56 99 GLU A C 1
ATOM 749 O O . GLU A 1 99 ? -1.327 4.343 -2.992 1.00 96.56 99 GLU A O 1
ATOM 754 N N . PHE A 1 100 ? -0.355 2.612 -1.925 1.00 98.19 100 PHE A N 1
ATOM 755 C CA . PHE A 1 100 ? 1.002 3.149 -1.932 1.00 98.19 100 PHE A CA 1
ATOM 756 C C . PHE A 1 100 ? 2.038 2.029 -2.122 1.00 98.19 100 PHE A C 1
ATOM 758 O O . PHE A 1 100 ? 1.817 0.912 -1.638 1.00 98.19 100 PHE A O 1
ATOM 765 N N . PRO A 1 101 ? 3.161 2.274 -2.827 1.00 98.44 101 PRO A N 1
ATOM 766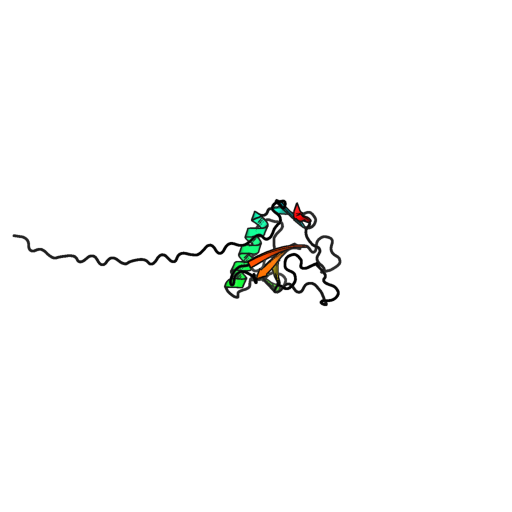 C CA . PRO A 1 101 ? 4.183 1.257 -3.033 1.00 98.44 101 PRO A CA 1
ATOM 767 C C . PRO A 1 101 ? 4.854 0.835 -1.725 1.00 98.44 101 PRO A C 1
ATOM 769 O O . PRO A 1 101 ? 5.235 1.672 -0.912 1.00 98.44 101 PRO A O 1
ATOM 772 N N . ILE A 1 102 ? 5.065 -0.471 -1.566 1.00 98.62 10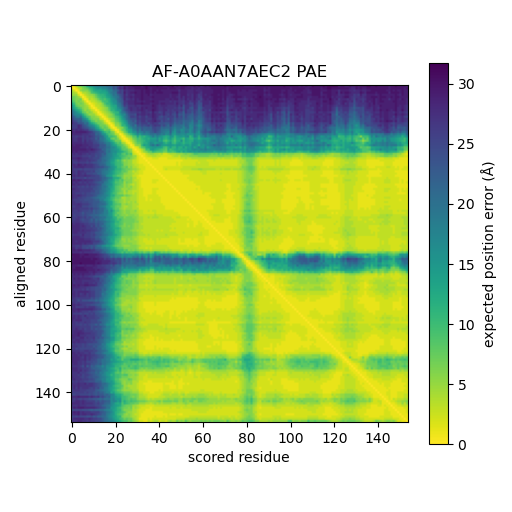2 ILE A N 1
ATOM 773 C CA . ILE A 1 102 ? 5.946 -1.040 -0.543 1.00 98.62 102 ILE A CA 1
ATOM 774 C C . ILE A 1 102 ? 7.055 -1.811 -1.260 1.00 98.62 102 ILE A C 1
ATOM 776 O O . ILE A 1 102 ? 6.791 -2.644 -2.125 1.00 98.62 102 ILE A O 1
ATOM 780 N N . LEU A 1 103 ? 8.314 -1.479 -0.975 1.00 98.44 103 LEU A N 1
ATOM 781 C CA . LEU A 1 103 ? 9.432 -1.964 -1.782 1.00 98.44 103 LEU A CA 1
ATOM 782 C C . LEU A 1 103 ? 10.029 -3.242 -1.202 1.00 98.44 103 LEU A C 1
ATOM 784 O O . LEU A 1 103 ? 10.306 -3.331 -0.006 1.00 98.44 103 LEU A O 1
ATOM 788 N N . ALA A 1 104 ? 10.352 -4.205 -2.067 1.00 98.06 104 ALA A N 1
ATOM 789 C CA . ALA A 1 104 ? 11.009 -5.445 -1.650 1.00 98.06 104 ALA A CA 1
ATOM 790 C C . ALA A 1 104 ? 12.340 -5.202 -0.910 1.00 98.06 104 ALA A C 1
ATOM 792 O O . ALA A 1 104 ? 12.697 -5.989 -0.036 1.00 98.06 104 ALA A O 1
ATOM 793 N N . SER A 1 105 ? 13.017 -4.085 -1.210 1.00 97.69 105 SER A N 1
ATOM 794 C CA . SER A 1 105 ? 14.238 -3.607 -0.546 1.00 97.69 105 SER A CA 1
ATOM 795 C C . SER A 1 105 ? 14.043 -3.103 0.888 1.00 97.69 105 SER A C 1
ATOM 797 O O . SER A 1 105 ? 15.039 -2.824 1.549 1.00 97.69 105 SER A O 1
ATOM 799 N N . LYS A 1 106 ? 12.795 -2.957 1.356 1.00 97.06 106 LYS A N 1
ATOM 800 C CA . LYS A 1 106 ? 12.413 -2.388 2.667 1.00 97.06 106 LYS A CA 1
ATOM 801 C C . LYS A 1 106 ? 12.821 -0.931 2.870 1.00 97.06 106 LYS A C 1
ATOM 803 O O . LYS A 1 106 ? 12.871 -0.444 3.991 1.00 97.06 106 LYS A O 1
ATOM 808 N N . ARG A 1 107 ? 13.133 -0.241 1.776 1.00 97.38 107 ARG A N 1
ATOM 809 C CA . ARG A 1 107 ? 13.370 1.200 1.768 1.00 97.38 107 ARG A CA 1
ATOM 810 C C . ARG A 1 107 ? 12.094 1.939 1.398 1.00 97.38 107 ARG A C 1
ATOM 812 O O . ARG A 1 107 ? 11.272 1.405 0.652 1.00 97.38 107 ARG A O 1
ATOM 819 N N . ASP A 1 108 ? 12.017 3.186 1.836 1.00 97.31 108 ASP A N 1
ATOM 820 C CA . ASP A 1 108 ? 10.924 4.091 1.501 1.00 97.31 108 ASP A CA 1
ATOM 821 C C . ASP A 1 108 ? 10.846 4.327 -0.010 1.00 97.31 108 ASP A C 1
ATOM 823 O O . ASP A 1 108 ? 11.861 4.399 -0.723 1.00 97.31 108 ASP A O 1
ATOM 827 N N . PHE A 1 109 ? 9.620 4.456 -0.509 1.00 98.12 109 PHE A N 1
ATOM 828 C CA . PHE A 1 109 ? 9.385 4.833 -1.893 1.00 98.12 109 PHE A CA 1
ATOM 829 C C . PHE A 1 109 ? 9.587 6.342 -2.065 1.00 98.12 109 PHE A C 1
ATOM 831 O O . PHE A 1 109 ? 9.006 7.152 -1.350 1.00 98.12 109 PHE A O 1
ATOM 838 N N . ALA A 1 110 ? 10.400 6.725 -3.048 1.00 96.81 110 ALA A N 1
ATOM 839 C CA . ALA A 1 110 ? 10.752 8.116 -3.316 1.00 96.81 110 ALA A CA 1
ATOM 840 C C . ALA A 1 110 ? 10.367 8.536 -4.740 1.00 96.81 110 ALA A C 1
ATOM 842 O O . ALA A 1 110 ? 10.153 7.698 -5.620 1.00 96.81 110 ALA A O 1
ATOM 843 N N . ALA A 1 111 ? 10.319 9.850 -4.980 1.00 97.56 111 ALA A N 1
ATOM 844 C CA . ALA A 1 111 ? 10.081 10.408 -6.308 1.00 97.56 111 ALA A CA 1
ATOM 845 C C . ALA A 1 111 ? 11.095 9.868 -7.335 1.00 97.56 111 ALA A C 1
ATOM 847 O O . ALA A 1 111 ? 12.286 9.746 -7.051 1.00 97.56 111 ALA A O 1
ATOM 848 N N . GLY A 1 112 ? 10.610 9.513 -8.525 1.00 97.25 112 GLY A N 1
ATOM 849 C CA . GLY A 1 112 ? 11.395 8.847 -9.566 1.00 97.25 112 GLY A CA 1
ATOM 850 C C . GLY A 1 112 ? 11.728 7.380 -9.268 1.00 97.25 112 GLY A C 1
ATOM 851 O O . GLY A 1 112 ? 12.402 6.739 -10.067 1.00 97.25 112 GLY A O 1
ATOM 852 N N . GLY A 1 113 ? 11.264 6.822 -8.147 1.00 97.38 113 GLY A N 1
ATOM 853 C CA . GLY A 1 113 ? 11.467 5.420 -7.803 1.00 97.38 113 GLY A CA 1
ATOM 854 C C . GLY A 1 113 ? 10.648 4.463 -8.673 1.00 97.38 113 GLY A C 1
ATOM 855 O O . GLY A 1 113 ? 9.576 4.805 -9.183 1.00 97.38 113 GLY A O 1
ATOM 856 N N . GLN A 1 114 ? 11.135 3.225 -8.799 1.00 97.81 114 GLN A N 1
ATOM 857 C CA . GLN A 1 114 ? 10.367 2.101 -9.340 1.00 97.81 114 GLN A CA 1
ATOM 858 C C . GLN A 1 114 ? 9.438 1.557 -8.237 1.00 97.81 114 GLN A C 1
ATOM 860 O O . GLN A 1 114 ? 9.947 1.103 -7.213 1.00 97.81 114 GLN A O 1
ATOM 865 N N . PRO A 1 115 ? 8.103 1.541 -8.418 1.00 97.44 115 PRO A N 1
ATOM 866 C CA . PRO A 1 115 ? 7.170 1.150 -7.353 1.00 97.44 115 PRO A CA 1
ATOM 867 C C . PRO A 1 115 ? 7.158 -0.359 -7.062 1.00 97.44 115 PRO A C 1
ATOM 869 O O . PRO A 1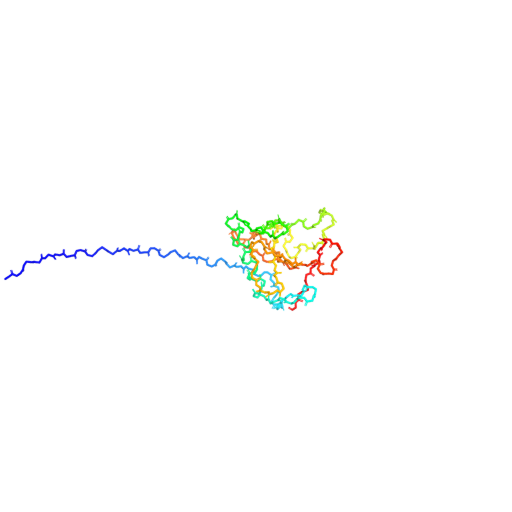 115 ? 6.549 -0.805 -6.095 1.00 97.44 115 PRO A O 1
ATOM 872 N N . GLY A 1 116 ? 7.784 -1.172 -7.917 1.00 97.31 116 GLY A N 1
ATOM 873 C CA . GLY A 1 116 ? 7.716 -2.628 -7.812 1.00 97.31 116 GLY A CA 1
ATOM 874 C C . GLY A 1 116 ? 6.281 -3.170 -7.936 1.00 97.31 116 GLY A C 1
ATOM 875 O O . GLY A 1 116 ? 5.371 -2.447 -8.362 1.00 97.31 116 GLY A O 1
ATOM 876 N N . PRO A 1 117 ? 6.064 -4.450 -7.595 1.00 97.12 117 PRO A N 1
ATOM 877 C CA . PRO A 1 117 ? 4.765 -5.100 -7.751 1.00 97.12 117 PRO A CA 1
ATOM 878 C C . PRO A 1 117 ? 3.836 -4.972 -6.536 1.00 97.12 117 PRO A C 1
ATOM 880 O O . PRO A 1 117 ? 2.652 -5.259 -6.682 1.00 97.12 117 PRO A O 1
ATOM 883 N N . ASP A 1 118 ? 4.340 -4.568 -5.367 1.00 98.25 118 ASP A N 1
ATOM 884 C CA . ASP A 1 118 ? 3.617 -4.687 -4.096 1.00 98.25 118 ASP A CA 1
ATOM 885 C C . ASP A 1 118 ? 3.042 -3.345 -3.628 1.00 98.25 118 ASP A C 1
ATOM 887 O O . ASP A 1 118 ? 3.668 -2.289 -3.778 1.00 98.25 118 ASP A O 1
ATOM 891 N N . ARG A 1 119 ? 1.842 -3.376 -3.046 1.00 97.94 119 ARG A N 1
ATOM 892 C CA . ARG A 1 119 ? 1.146 -2.198 -2.519 1.00 97.94 119 ARG A CA 1
ATOM 893 C C . ARG A 1 119 ? 0.647 -2.458 -1.110 1.00 97.94 119 ARG A C 1
ATOM 895 O O . ARG A 1 119 ? 0.102 -3.529 -0.833 1.00 97.94 119 ARG A O 1
ATOM 902 N N . VAL A 1 120 ? 0.761 -1.445 -0.259 1.00 97.38 120 VAL A N 1
ATOM 903 C CA . VAL A 1 120 ? -0.071 -1.331 0.938 1.00 97.38 120 VAL A CA 1
ATOM 904 C C . VAL A 1 120 ? -1.345 -0.573 0.583 1.00 97.38 120 VAL A C 1
ATOM 906 O O . VAL A 1 120 ? -1.295 0.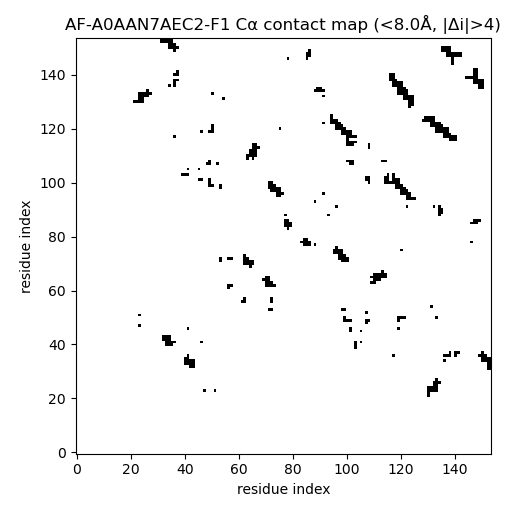432 -0.126 1.00 97.38 120 VAL A O 1
ATOM 909 N N . VAL A 1 121 ? -2.483 -1.073 1.061 1.00 96.12 121 VAL A N 1
ATOM 910 C CA . VAL A 1 121 ? -3.793 -0.446 0.892 1.00 96.12 121 VAL A CA 1
ATOM 911 C C . VAL A 1 121 ? -4.308 0.011 2.250 1.00 96.12 121 VAL A C 1
ATOM 913 O O . VAL A 1 121 ? -4.346 -0.766 3.211 1.00 96.12 121 VAL A O 1
ATOM 916 N N . PHE A 1 122 ? -4.719 1.270 2.317 1.00 95.25 122 PHE A N 1
ATOM 917 C CA . PHE A 1 122 ? -5.238 1.925 3.513 1.00 95.25 122 PHE A CA 1
ATOM 918 C C . PHE A 1 122 ? -6.478 2.754 3.174 1.00 95.25 122 PHE A C 1
ATOM 920 O O . PHE A 1 122 ? -6.754 3.020 2.005 1.00 95.25 122 PHE A O 1
ATOM 927 N N . ALA A 1 123 ? -7.243 3.147 4.185 1.00 92.44 123 ALA A N 1
ATOM 928 C CA . ALA A 1 123 ? -8.470 3.910 4.008 1.00 92.44 123 ALA A CA 1
ATOM 929 C C . ALA A 1 123 ? -8.603 5.035 5.033 1.00 92.44 123 ALA A C 1
ATOM 931 O O . ALA A 1 123 ? -8.084 4.928 6.145 1.00 92.44 123 ALA A O 1
ATOM 932 N N . ASP A 1 124 ? -9.345 6.080 4.668 1.00 88.06 124 ASP A N 1
ATOM 933 C CA . ASP A 1 124 ? -9.852 7.053 5.639 1.00 88.06 124 ASP A CA 1
ATOM 934 C C . ASP A 1 124 ? -10.768 6.318 6.641 1.00 88.06 124 ASP A C 1
ATOM 936 O O . ASP A 1 124 ? -11.658 5.556 6.245 1.00 88.06 124 ASP A O 1
ATOM 940 N N . SER A 1 125 ? -10.560 6.515 7.945 1.00 82.69 125 SER A N 1
ATOM 941 C CA . SER A 1 125 ? -11.409 5.895 8.962 1.00 82.69 125 SER A CA 1
ATOM 942 C C . SER A 1 125 ? -12.757 6.607 9.042 1.00 82.69 125 SER A C 1
ATOM 944 O O . SER A 1 125 ? -12.840 7.785 9.383 1.00 82.69 125 SER A O 1
ATOM 946 N N . ASN A 1 126 ? -13.846 5.858 8.862 1.00 79.56 126 ASN A N 1
ATOM 947 C CA . ASN A 1 126 ? -15.193 6.362 9.157 1.00 79.56 126 ASN A CA 1
ATOM 948 C C . ASN A 1 126 ? -15.472 6.476 10.668 1.00 79.56 126 ASN A C 1
ATOM 950 O O . ASN A 1 126 ? -16.509 7.006 11.062 1.00 79.56 126 ASN A O 1
ATOM 954 N N . LYS A 1 127 ? -14.593 5.941 11.527 1.00 79.81 127 LYS A N 1
ATOM 955 C CA . LYS A 1 127 ? -14.781 5.909 12.988 1.00 79.81 127 LYS A CA 1
ATOM 956 C C . LYS A 1 127 ? -14.160 7.113 13.677 1.00 79.81 127 LYS A C 1
ATOM 958 O O . LYS A 1 127 ? -14.625 7.523 14.738 1.00 79.81 127 LYS A O 1
ATOM 963 N N . THR A 1 128 ? -13.089 7.653 13.107 1.00 79.75 128 THR A N 1
ATOM 964 C CA . THR A 1 128 ? -12.342 8.765 13.689 1.00 79.75 128 THR A CA 1
ATOM 965 C C . THR A 1 128 ? -11.881 9.681 12.558 1.00 79.75 128 THR A C 1
ATOM 967 O O . THR A 1 128 ? -11.011 9.281 11.788 1.00 79.75 128 THR A O 1
ATOM 970 N N . PRO A 1 129 ? -12.456 10.892 12.428 1.00 78.56 129 PRO A N 1
ATOM 971 C CA . PRO A 1 129 ? -12.025 11.854 11.419 1.00 78.56 129 PRO A CA 1
ATOM 972 C C . PRO A 1 129 ? -10.520 12.120 11.517 1.00 78.56 129 PRO A C 1
ATOM 974 O O . PRO A 1 129 ? -10.016 12.338 12.614 1.00 78.56 129 PRO A O 1
ATOM 977 N N . GLY A 1 130 ? -9.818 12.092 10.384 1.00 77.75 130 GLY A N 1
ATOM 978 C CA . GLY A 1 130 ? -8.358 12.271 10.323 1.00 77.75 130 GLY A CA 1
ATOM 979 C C . GLY A 1 130 ? -7.542 10.991 10.542 1.00 77.75 130 GLY A C 1
ATOM 980 O O . GLY A 1 130 ? -6.392 10.916 10.099 1.00 77.75 130 GLY A O 1
ATOM 981 N N . ALA A 1 131 ? -8.146 9.948 11.121 1.00 85.88 131 ALA A N 1
ATOM 982 C CA . ALA A 1 131 ? -7.492 8.661 11.291 1.00 85.88 131 ALA A CA 1
ATOM 983 C C . ALA A 1 131 ? -7.545 7.822 10.010 1.00 85.88 131 ALA A C 1
ATOM 985 O O . ALA A 1 131 ? -8.454 7.942 9.188 1.00 85.88 131 ALA A O 1
ATOM 986 N N . PHE A 1 132 ? -6.582 6.912 9.893 1.00 89.88 132 PHE A N 1
ATOM 987 C CA . PHE A 1 132 ? -6.461 5.988 8.774 1.00 89.88 132 PHE A CA 1
ATOM 988 C C . PHE A 1 132 ? -6.448 4.546 9.275 1.00 89.88 132 PHE A C 1
ATOM 990 O O . PHE A 1 132 ? -5.913 4.241 10.345 1.00 89.88 132 PHE A O 1
ATOM 997 N N . GLU A 1 133 ? -7.042 3.657 8.487 1.00 90.06 133 GLU A N 1
ATOM 998 C CA . GLU A 1 133 ? -7.123 2.226 8.759 1.00 90.06 133 GLU A CA 1
ATOM 999 C C . GLU A 1 133 ? -6.272 1.468 7.741 1.00 90.06 133 GLU A C 1
ATOM 1001 O O . GLU A 1 133 ? -6.407 1.678 6.533 1.00 90.06 133 GLU A O 1
ATOM 1006 N N . GLN A 1 134 ? -5.417 0.557 8.211 1.00 91.25 134 GLN A N 1
ATOM 1007 C CA . GLN A 1 134 ? -4.798 -0.398 7.297 1.00 91.25 134 GLN A CA 1
ATOM 1008 C C . GLN A 1 134 ? -5.835 -1.425 6.841 1.00 91.25 134 GLN A C 1
ATOM 1010 O O . GLN A 1 134 ? -6.543 -2.004 7.666 1.00 91.25 134 GLN A O 1
ATOM 1015 N N . CYS A 1 135 ? -5.850 -1.713 5.542 1.00 92.25 135 CYS A N 1
ATOM 1016 C CA . CYS A 1 135 ? -6.764 -2.670 4.941 1.00 92.25 135 CYS A CA 1
ATOM 1017 C C . CYS A 1 135 ? -6.065 -3.996 4.635 1.00 92.25 135 CYS A C 1
ATOM 1019 O O . CYS A 1 135 ? -6.244 -4.984 5.343 1.00 92.25 135 CYS A O 1
ATOM 1021 N N . PHE A 1 136 ? -5.252 -4.038 3.583 1.00 93.50 136 PHE A N 1
ATOM 1022 C CA . PHE A 1 136 ? -4.563 -5.248 3.139 1.00 93.50 136 PHE A CA 1
ATOM 1023 C C . PHE A 1 136 ? -3.320 -4.887 2.326 1.00 93.50 136 PHE A C 1
ATOM 1025 O O . PHE A 1 136 ? -3.111 -3.730 1.965 1.00 93.50 136 PHE A O 1
ATOM 1032 N N . LEU A 1 137 ? -2.490 -5.889 2.043 1.00 95.81 137 LEU A N 1
ATOM 1033 C CA . LEU A 1 137 ? -1.441 -5.783 1.035 1.00 95.81 137 LEU A CA 1
ATOM 1034 C C . LEU A 1 137 ? -1.857 -6.556 -0.209 1.00 95.81 137 LEU A C 1
ATOM 1036 O O . LEU A 1 137 ? -2.531 -7.588 -0.121 1.00 95.81 137 LEU A O 1
ATOM 1040 N N . MET A 1 138 ? -1.423 -6.069 -1.361 1.00 96.12 138 MET A N 1
ATOM 1041 C CA . MET A 1 138 ? -1.642 -6.721 -2.644 1.00 96.12 138 MET A CA 1
ATOM 1042 C C . MET A 1 138 ? -0.380 -6.697 -3.496 1.00 96.12 138 MET A C 1
ATOM 1044 O O . MET A 1 138 ? 0.526 -5.895 -3.271 1.00 96.12 138 MET A O 1
ATOM 1048 N N . THR A 1 139 ? -0.315 -7.597 -4.469 1.00 97.06 139 THR A N 1
ATOM 1049 C CA . THR A 1 139 ? 0.829 -7.724 -5.368 1.00 97.06 139 THR A CA 1
ATOM 1050 C C . THR A 1 139 ? 0.400 -8.117 -6.771 1.00 97.06 139 THR A C 1
ATOM 1052 O O . THR A 1 139 ? -0.536 -8.899 -6.938 1.00 97.06 139 THR A O 1
ATOM 1055 N N . HIS A 1 140 ? 1.109 -7.609 -7.777 1.00 94.81 140 HIS A N 1
ATOM 1056 C CA . HIS A 1 140 ? 1.030 -8.147 -9.138 1.00 94.81 140 HIS A CA 1
ATOM 1057 C C . HIS A 1 140 ? 1.638 -9.558 -9.240 1.00 94.81 140 HIS A C 1
ATOM 1059 O O . HIS A 1 140 ? 1.370 -10.297 -10.185 1.00 94.81 140 HIS A O 1
ATOM 1065 N N . SER A 1 141 ? 2.473 -9.959 -8.278 1.00 96.06 141 SER A N 1
ATOM 1066 C CA . SER A 1 141 ? 3.165 -11.248 -8.309 1.00 96.06 141 SER A CA 1
ATOM 1067 C C . SER A 1 141 ? 2.178 -12.408 -8.172 1.00 96.06 141 SER A C 1
ATOM 1069 O O . SER A 1 141 ? 1.547 -12.582 -7.132 1.00 96.06 141 SER A O 1
ATOM 1071 N N . GLY A 1 142 ? 2.084 -13.240 -9.211 1.00 91.56 142 GLY A N 1
ATOM 1072 C CA . GLY A 1 142 ? 1.135 -14.356 -9.258 1.00 91.56 142 GLY A CA 1
ATOM 1073 C C . GLY A 1 142 ? -0.270 -13.969 -9.730 1.00 91.56 142 GLY A C 1
ATOM 1074 O O . GLY A 1 142 ? -1.149 -14.827 -9.749 1.00 91.56 142 GLY A O 1
ATOM 1075 N N . ALA A 1 143 ? -0.478 -12.714 -10.137 1.00 90.38 143 ALA A N 1
ATOM 1076 C CA . ALA A 1 143 ? -1.680 -12.263 -10.824 1.00 90.38 143 ALA A CA 1
ATOM 1077 C C . ALA A 1 143 ? -1.483 -12.287 -12.352 1.00 90.38 143 ALA A C 1
ATOM 1079 O O . ALA A 1 143 ? -0.359 -12.276 -12.857 1.00 90.38 143 ALA A O 1
ATOM 1080 N N . SER A 1 144 ? -2.583 -12.326 -13.106 1.00 87.00 144 SER A N 1
ATOM 1081 C CA . SER A 1 144 ? -2.539 -12.265 -14.571 1.00 87.00 144 SER A CA 1
ATOM 1082 C C . SER A 1 144 ? -2.470 -10.817 -15.060 1.00 87.00 144 SER A C 1
ATOM 1084 O O . SER A 1 144 ? -3.274 -9.987 -14.645 1.00 87.00 144 SER A O 1
ATOM 1086 N N . GLY A 1 145 ? -1.574 -10.514 -16.003 1.00 86.12 145 GLY A N 1
ATOM 1087 C CA . GLY A 1 145 ? -1.469 -9.182 -16.607 1.00 86.12 145 GLY A CA 1
ATOM 1088 C C . GLY A 1 145 ? -1.156 -8.087 -15.581 1.00 86.12 145 GLY A C 1
ATOM 1089 O O . GLY A 1 145 ? -0.226 -8.226 -14.795 1.00 86.12 145 GLY A O 1
ATOM 1090 N N . ASN A 1 146 ? -1.943 -7.008 -15.593 1.00 85.06 146 ASN A N 1
ATOM 1091 C CA . ASN A 1 146 ? -1.817 -5.888 -14.649 1.00 85.06 146 ASN A CA 1
ATOM 1092 C C . ASN A 1 146 ? -2.741 -6.031 -13.430 1.00 85.06 146 ASN A C 1
ATOM 1094 O O . ASN A 1 146 ? -3.018 -5.035 -12.767 1.00 85.06 146 ASN A O 1
ATOM 1098 N N . LEU A 1 147 ? -3.261 -7.236 -13.178 1.00 89.00 147 LEU A N 1
ATOM 1099 C CA . LEU A 1 147 ? -4.122 -7.485 -12.029 1.00 89.00 147 LEU A CA 1
ATOM 1100 C C . LEU A 1 147 ? -3.293 -7.669 -10.749 1.00 89.00 147 LEU A C 1
ATOM 1102 O O . LEU A 1 147 ? -2.074 -7.833 -10.794 1.00 89.00 147 LEU A O 1
ATOM 1106 N N . PHE A 1 148 ? -3.969 -7.696 -9.614 1.00 93.06 148 PHE A N 1
ATOM 1107 C CA . PHE A 1 148 ? -3.443 -7.886 -8.279 1.00 93.06 148 PHE A CA 1
ATOM 1108 C C . PHE A 1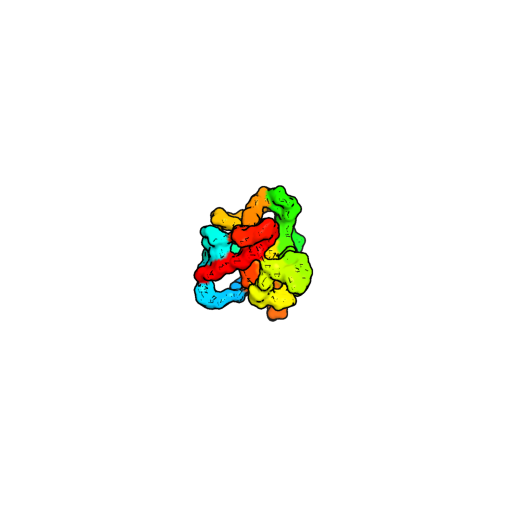 148 ? -4.079 -9.104 -7.612 1.00 93.06 148 PHE A C 1
ATOM 1110 O O . PHE A 1 148 ? -5.209 -9.500 -7.893 1.00 93.06 148 PHE A O 1
ATOM 1117 N N . VAL A 1 149 ? -3.351 -9.673 -6.658 1.00 93.00 149 VAL A N 1
ATOM 1118 C CA . VAL A 1 149 ? -3.863 -10.636 -5.677 1.00 93.00 149 VAL A CA 1
ATOM 1119 C C . VAL A 1 149 ? -3.493 -10.174 -4.269 1.00 93.00 149 VAL A C 1
ATOM 1121 O O . VAL A 1 149 ? -2.497 -9.469 -4.088 1.00 93.00 149 VAL A O 1
ATOM 1124 N N . LYS A 1 150 ? -4.269 -10.572 -3.249 1.00 94.50 150 LYS A N 1
ATOM 1125 C CA . LYS A 1 150 ? -3.904 -10.290 -1.850 1.00 94.50 150 LYS A CA 1
ATOM 1126 C C . LYS A 1 150 ? -2.608 -10.999 -1.478 1.00 94.50 150 LYS A C 1
ATOM 1128 O O . LYS A 1 150 ? -2.419 -12.180 -1.775 1.00 94.50 150 LYS A O 1
ATOM 1133 N N . CYS A 1 151 ? -1.763 -10.296 -0.740 1.00 96.44 151 CYS A N 1
ATOM 1134 C CA . CYS A 1 151 ? -0.658 -10.921 -0.039 1.00 96.44 151 CYS A CA 1
ATOM 1135 C C . CYS A 1 151 ? -1.192 -11.786 1.107 1.00 96.44 151 CYS A C 1
ATOM 1137 O O . CYS A 1 151 ? -2.181 -11.445 1.760 1.00 96.44 151 CYS A O 1
ATOM 1139 N N . LYS A 1 152 ? -0.530 -12.913 1.364 1.00 95.44 152 LYS A N 1
ATOM 1140 C CA . LYS A 1 152 ? -0.891 -13.814 2.464 1.00 95.44 152 LYS A CA 1
ATOM 1141 C C . LYS A 1 152 ? -0.429 -13.204 3.780 1.00 95.44 152 LYS A C 1
ATOM 1143 O O . LYS A 1 152 ? 0.707 -12.752 3.856 1.00 95.44 152 LYS A O 1
ATOM 1148 N N . THR A 1 153 ? -1.261 -13.213 4.812 1.00 93.56 153 THR A N 1
ATOM 1149 C CA . THR A 1 153 ? -0.805 -12.907 6.174 1.00 93.56 153 THR A CA 1
ATOM 1150 C C . THR A 1 153 ? 0.078 -14.046 6.682 1.00 93.56 153 THR A C 1
ATOM 1152 O O . THR A 1 153 ? -0.223 -15.213 6.420 1.00 93.56 153 THR A O 1
ATOM 1155 N N . THR A 1 154 ? 1.153 -13.718 7.392 1.00 89.50 154 THR A N 1
ATOM 1156 C CA . THR A 1 154 ? 2.070 -14.680 8.033 1.00 89.50 154 THR A CA 1
ATOM 1157 C C . THR A 1 154 ? 2.047 -14.543 9.537 1.00 89.50 154 THR A C 1
ATOM 1159 O O . THR A 1 154 ? 1.807 -13.396 9.974 1.00 89.50 154 THR A O 1
#

Foldseek 3Di:
DDDDDDDDDDDDDDDDPPPPPQDADEPDDPPFQWWAAQNFTGGVVLLCVQVVVQLVCVVVVHWAAELVRDTPWDWDPQDDDPVDRLEDQPPQPPFGKTKTARDSVSDYDHHHHDSAFKIWMKGQDPVDHSYIYTGFMWGCRPPPDNTIYTTDGD

Nearest PDB structures (foldseek):
  1rn1-assembly2_A  TM=8.809E-01  e=1.148E-09  Aspergillus oryzae
  1trp-assembly2_B  TM=8.507E-01  e=9.485E-10  Aspergillus oryzae
  5hoh-assembly4_D  TM=8.484E-01  e=1.077E-09  Aspergillus oryzae
  1rgl-assembly1_A  TM=8.439E-01  e=5.294E-09  Aspergillus oryzae
  3agn-assembly1_A  TM=7.935E-01  e=2.267E-07  Ustilago sphaerogena

Organism: NCBI:txid1536484